Protein AF-A0A8T4IFG5-F1 (afdb_monomer_lite)

Radius of gyration: 16.88 Å; chains: 1; bounding box: 39×32×49 Å

Secondary structure (DSSP, 8-state):
--TTSEEEEEEEEE-PPSS----HHHHHHHHHHHHTT-S-EEEEE-PPTT--B-TTSHHHHHHHHHHHTTSEEEEEEEE-TTS-EEEEPPPPP-SSHHHHHHHHHS----EEE----SS-HHHHHHHHHHHHHHH-

pLDDT: mean 77.74, std 14.08, range [38.38, 93.62]

Foldseek 3Di:
DCQVWFFQKKKKKFAADDDDDDPPVNPVVSVVCVVVVNGMDIDMDGDDVVDTDGCCDDPNVSRVRRLVQQRMWMWGWTADPVRWIKTWDTFDDDNDSVVSVVRVPDDTDIDTDDDPDPDDPPVVVVVSVVCVVVPD

Organism: NCBI:txid2826939

Sequence (136 aa):
MLTTWELIQYDYVVRPLNPIRLSDYNEMRSEAMKADKVATDSGRLRPAKGGTMAANGGSVSETQEMVDAGYGQSGGRAYTPDGDEARVPKPKFHMDKAKNFAEREKPRFLKIMFEDGDDGATSRQEIARTLIKFYG

Structure (mmCIF, N/CA/C/O backbone):
data_AF-A0A8T4IFG5-F1
#
_entry.id   AF-A0A8T4IFG5-F1
#
loop_
_atom_site.group_PDB
_atom_site.id
_atom_site.type_symbol
_atom_site.label_atom_id
_atom_site.label_alt_id
_atom_site.label_comp_id
_atom_site.label_asym_id
_atom_site.label_entity_id
_atom_site.label_seq_id
_atom_site.pdbx_PDB_ins_code
_atom_site.Cartn_x
_atom_site.Cartn_y
_atom_site.Cartn_z
_atom_site.occupancy
_atom_site.B_iso_or_equiv
_atom_site.auth_seq_id
_atom_site.auth_comp_id
_atom_site.auth_asym_id
_atom_site.auth_atom_id
_atom_site.pdbx_PDB_model_num
ATOM 1 N N . MET A 1 1 ? -11.395 -4.326 -0.432 1.00 47.38 1 MET A N 1
ATOM 2 C CA . MET A 1 1 ? -10.276 -3.846 0.405 1.00 47.38 1 MET A CA 1
ATOM 3 C C . MET A 1 1 ? -10.792 -2.681 1.230 1.00 47.38 1 MET A C 1
ATOM 5 O O . MET A 1 1 ? -11.130 -1.712 0.590 1.00 47.38 1 MET A O 1
ATOM 9 N N . LEU A 1 2 ? -10.931 -2.792 2.561 1.00 52.75 2 LEU A N 1
ATOM 10 C CA . LEU A 1 2 ? -10.988 -1.683 3.550 1.00 52.75 2 LEU A CA 1
ATOM 11 C C . LEU A 1 2 ? -11.775 -0.391 3.197 1.00 52.75 2 LEU A C 1
ATOM 13 O O . LEU A 1 2 ? -11.543 0.644 3.806 1.00 52.75 2 LEU A O 1
ATOM 17 N N . THR A 1 3 ? -12.701 -0.413 2.238 1.00 53.47 3 THR A N 1
ATOM 18 C CA . THR A 1 3 ? -13.311 0.789 1.642 1.00 53.47 3 THR A CA 1
ATOM 19 C C . THR A 1 3 ? -14.213 1.532 2.616 1.00 53.47 3 THR A C 1
ATOM 21 O O . THR A 1 3 ? -14.522 2.696 2.397 1.00 53.47 3 THR A O 1
ATOM 24 N N . THR A 1 4 ? -14.633 0.851 3.679 1.00 58.00 4 THR A N 1
ATOM 25 C CA . THR A 1 4 ? -15.469 1.371 4.760 1.00 58.00 4 THR A CA 1
ATOM 26 C C . THR A 1 4 ? -14.680 1.713 6.020 1.00 58.00 4 THR A C 1
ATOM 28 O O . THR A 1 4 ? -15.276 2.213 6.965 1.00 58.00 4 THR A O 1
ATOM 31 N N . TRP A 1 5 ? -13.376 1.417 6.078 1.00 67.12 5 TRP A N 1
ATOM 32 C CA . TRP A 1 5 ? -12.577 1.616 7.288 1.00 67.12 5 TRP A CA 1
ATOM 33 C C . TRP A 1 5 ? -11.827 2.941 7.221 1.00 67.12 5 TRP A C 1
ATOM 35 O O . TRP A 1 5 ? -11.295 3.330 6.177 1.00 67.12 5 TRP A O 1
ATOM 45 N N . GLU A 1 6 ? -11.749 3.618 8.358 1.00 73.94 6 GLU A N 1
ATOM 46 C CA . GLU A 1 6 ? -11.040 4.883 8.473 1.00 73.94 6 GLU A CA 1
ATOM 47 C C . GLU A 1 6 ? -9.547 4.616 8.692 1.00 73.94 6 GLU A C 1
ATOM 49 O O . GLU A 1 6 ? -9.152 4.134 9.753 1.00 73.94 6 GLU A O 1
ATOM 54 N N . LEU A 1 7 ? -8.692 4.893 7.700 1.00 78.25 7 LEU A N 1
ATOM 55 C CA . LEU A 1 7 ? -7.256 4.637 7.839 1.00 78.25 7 LEU A CA 1
ATOM 56 C C . LEU A 1 7 ? -6.590 5.665 8.761 1.00 78.25 7 LEU A C 1
ATOM 58 O O . LEU A 1 7 ? -6.535 6.859 8.474 1.00 78.25 7 LEU A O 1
ATOM 62 N N . ILE A 1 8 ? -5.957 5.158 9.813 1.00 85.44 8 ILE A N 1
ATOM 63 C CA . ILE A 1 8 ? -5.138 5.922 10.764 1.00 85.44 8 ILE A CA 1
ATOM 64 C C . ILE A 1 8 ? -3.678 5.940 10.300 1.00 85.44 8 ILE A C 1
ATOM 66 O O . ILE A 1 8 ? -2.924 6.889 10.523 1.00 85.44 8 ILE A O 1
ATOM 70 N N . GLN A 1 9 ? -3.240 4.851 9.667 1.00 87.31 9 GLN A N 1
ATOM 71 C CA . GLN A 1 9 ? -1.877 4.702 9.182 1.00 87.31 9 GLN A CA 1
ATOM 72 C C . GLN A 1 9 ? -1.845 3.779 7.971 1.00 87.31 9 GLN A C 1
ATOM 74 O O . GLN A 1 9 ? -2.438 2.704 7.995 1.00 87.31 9 GLN A O 1
ATOM 79 N N . TYR A 1 10 ? -1.071 4.153 6.960 1.00 88.94 10 TYR A N 1
ATOM 80 C CA . TYR A 1 10 ? -0.781 3.304 5.812 1.00 88.94 10 TYR A CA 1
ATOM 81 C C . TYR A 1 10 ? 0.733 3.190 5.634 1.00 88.94 10 TYR A C 1
ATOM 83 O O . TYR A 1 10 ? 1.430 4.192 5.492 1.00 88.94 10 TYR A O 1
ATOM 91 N N . ASP A 1 11 ? 1.258 1.9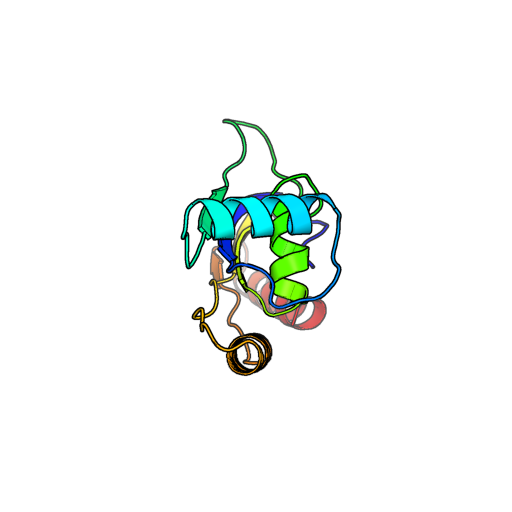71 5.694 1.00 91.00 11 ASP A N 1
ATOM 92 C CA . ASP A 1 11 ? 2.678 1.677 5.523 1.00 91.00 11 ASP A CA 1
ATOM 93 C C . ASP A 1 11 ? 2.883 0.947 4.196 1.00 91.00 11 ASP A C 1
ATOM 95 O O . ASP A 1 11 ? 2.230 -0.064 3.941 1.00 91.00 11 ASP A O 1
ATOM 99 N N . TYR A 1 12 ? 3.857 1.376 3.397 1.00 92.38 12 TYR A N 1
ATOM 100 C CA . TYR A 1 12 ? 4.177 0.722 2.127 1.00 92.38 12 TYR A CA 1
ATOM 101 C C . TYR A 1 12 ? 5.681 0.531 1.925 1.00 92.38 12 TYR A C 1
ATOM 103 O O . TYR A 1 12 ? 6.511 1.142 2.604 1.00 92.38 12 TYR A O 1
ATOM 111 N N . VAL A 1 13 ? 6.029 -0.380 1.020 1.00 93.62 13 VAL A N 1
ATOM 112 C CA . VAL A 1 13 ? 7.320 -0.435 0.319 1.00 93.62 13 VAL A CA 1
ATOM 113 C C . VAL A 1 13 ? 7.017 -0.768 -1.131 1.00 93.62 13 VAL A C 1
ATOM 115 O O . VAL A 1 13 ? 6.296 -1.732 -1.378 1.00 93.62 13 VAL A O 1
ATOM 118 N N . VAL A 1 14 ? 7.565 -0.004 -2.067 1.00 91.94 14 VAL A N 1
ATOM 119 C CA . VAL A 1 14 ? 7.441 -0.225 -3.509 1.00 91.94 14 VAL A CA 1
ATOM 120 C C . VAL A 1 14 ? 8.815 -0.146 -4.175 1.00 91.94 14 VAL A C 1
ATOM 122 O O . VAL A 1 14 ? 9.744 0.468 -3.651 1.00 91.94 14 VAL A O 1
ATOM 125 N N . ARG A 1 15 ? 8.965 -0.787 -5.332 1.00 91.50 15 ARG A N 1
ATOM 126 C CA . ARG A 1 15 ? 10.165 -0.722 -6.181 1.00 91.50 15 ARG A CA 1
ATOM 127 C C . ARG A 1 15 ? 9.819 -0.188 -7.571 1.00 91.50 15 ARG A C 1
ATOM 129 O O . ARG A 1 15 ? 8.664 -0.310 -7.979 1.00 91.50 15 ARG A O 1
ATOM 136 N N . PRO A 1 16 ? 10.809 0.310 -8.333 1.00 87.62 16 PRO A N 1
ATOM 137 C CA . PRO A 1 16 ? 10.585 0.732 -9.706 1.00 87.62 16 PRO A CA 1
ATOM 138 C C . PRO A 1 16 ? 10.009 -0.397 -10.560 1.00 87.62 16 PRO A C 1
ATOM 140 O O . PRO A 1 16 ? 10.296 -1.592 -10.354 1.00 87.62 16 PRO A O 1
ATOM 143 N N . LEU A 1 17 ? 9.224 0.006 -11.555 1.00 85.62 17 LEU A N 1
ATOM 144 C CA . LEU A 1 17 ? 8.612 -0.898 -12.511 1.00 85.62 17 LEU A CA 1
ATOM 145 C C . LEU A 1 17 ? 9.683 -1.549 -13.392 1.00 85.62 17 LEU A C 1
ATOM 147 O O . LEU A 1 17 ? 10.640 -0.921 -13.846 1.00 85.62 17 LEU A O 1
ATOM 151 N N . ASN A 1 18 ? 9.473 -2.836 -13.650 1.00 72.50 18 ASN A N 1
ATOM 152 C CA . ASN A 1 18 ? 10.111 -3.597 -14.724 1.00 72.50 18 ASN A CA 1
ATOM 153 C C . ASN A 1 18 ? 9.092 -3.648 -15.869 1.00 72.50 18 ASN A C 1
ATOM 155 O O . ASN A 1 18 ? 7.940 -3.936 -15.544 1.00 72.50 18 ASN A O 1
ATOM 159 N N . PRO A 1 19 ? 9.466 -3.349 -17.127 1.00 64.62 19 PRO A N 1
ATOM 160 C CA . PRO A 1 19 ? 8.637 -2.660 -18.117 1.00 64.62 19 PRO A CA 1
ATOM 161 C C . PRO A 1 19 ? 7.232 -3.254 -18.219 1.00 64.62 19 PRO A C 1
ATOM 163 O O . PRO A 1 19 ? 7.001 -4.269 -18.872 1.00 64.62 19 PRO A O 1
ATOM 166 N N . ILE A 1 20 ? 6.309 -2.589 -17.532 1.00 73.69 20 ILE A N 1
ATOM 167 C CA . ILE A 1 20 ? 4.867 -2.779 -17.595 1.00 73.69 20 ILE A CA 1
ATOM 168 C C . ILE A 1 20 ? 4.239 -1.392 -17.538 1.00 73.69 20 ILE A C 1
ATOM 170 O O . ILE A 1 20 ? 4.821 -0.488 -16.935 1.00 73.69 20 ILE A O 1
ATOM 174 N N . ARG A 1 21 ? 3.065 -1.244 -18.145 1.00 73.19 21 ARG A N 1
ATOM 175 C CA . ARG A 1 21 ? 2.289 -0.013 -18.036 1.00 73.19 21 ARG A CA 1
ATOM 176 C C . ARG A 1 21 ? 1.336 -0.104 -16.856 1.00 73.19 21 ARG A C 1
ATOM 178 O O . ARG A 1 21 ? 0.618 -1.096 -16.732 1.00 73.19 21 ARG A O 1
ATOM 185 N N . LEU A 1 22 ? 1.372 0.906 -15.997 1.00 80.06 22 LEU A N 1
ATOM 186 C CA . LEU A 1 22 ? 0.380 1.149 -14.945 1.00 80.06 22 LEU A CA 1
ATOM 187 C C . LEU A 1 22 ? -0.232 2.534 -15.206 1.00 80.06 22 LEU A C 1
ATOM 189 O O . LEU A 1 22 ? -0.262 2.973 -16.351 1.00 80.06 22 LEU A O 1
ATOM 193 N N . SER A 1 23 ? -0.742 3.217 -14.182 1.00 83.12 23 SER A N 1
ATOM 194 C CA . SER A 1 23 ? -1.110 4.626 -14.309 1.00 83.12 23 SER A CA 1
ATOM 195 C C . SER A 1 23 ? 0.104 5.500 -14.649 1.00 83.12 23 SER A C 1
ATOM 197 O O . SER A 1 23 ? 1.227 5.216 -14.220 1.00 83.12 23 SER A O 1
ATOM 199 N N . ASP A 1 24 ? -0.136 6.606 -15.360 1.00 84.25 24 ASP A N 1
ATOM 200 C CA . ASP A 1 24 ? 0.904 7.575 -15.738 1.00 84.25 24 ASP A CA 1
ATOM 201 C C . ASP A 1 24 ? 1.692 8.072 -14.513 1.00 84.25 24 ASP A C 1
ATOM 203 O O . ASP A 1 24 ? 2.913 8.208 -14.560 1.00 84.25 24 ASP A O 1
ATOM 207 N N . TYR A 1 25 ? 1.018 8.256 -13.372 1.00 82.75 25 TYR A N 1
ATOM 208 C CA . TYR A 1 25 ? 1.652 8.621 -12.102 1.00 82.75 25 TYR A CA 1
ATOM 209 C C . TYR A 1 25 ? 2.670 7.580 -11.626 1.00 82.75 25 TYR A C 1
ATOM 211 O O . TYR A 1 25 ? 3.772 7.932 -11.197 1.00 82.75 25 TYR A O 1
ATOM 219 N N . ASN A 1 26 ? 2.335 6.293 -11.723 1.00 84.06 26 ASN A N 1
ATOM 220 C CA . ASN A 1 26 ? 3.228 5.208 -11.331 1.00 84.06 26 ASN A CA 1
ATOM 221 C C . ASN A 1 26 ? 4.406 5.048 -12.298 1.00 84.06 26 ASN A C 1
ATOM 223 O O . ASN A 1 26 ? 5.514 4.722 -11.864 1.00 84.06 26 ASN A O 1
ATOM 227 N N . GLU A 1 27 ? 4.201 5.323 -13.586 1.00 87.25 27 GLU A N 1
ATOM 228 C CA . GLU A 1 27 ? 5.289 5.391 -14.562 1.00 87.25 27 GLU A CA 1
ATOM 229 C C . GLU A 1 27 ? 6.234 6.554 -14.248 1.00 87.25 27 GLU A C 1
ATOM 231 O O . GLU A 1 27 ? 7.434 6.332 -14.086 1.00 87.25 27 GLU A O 1
ATOM 236 N N . MET A 1 28 ? 5.703 7.764 -14.046 1.00 86.38 28 MET A N 1
ATOM 237 C CA . MET A 1 28 ? 6.491 8.943 -13.673 1.00 86.38 28 MET A CA 1
ATOM 238 C C . MET A 1 28 ? 7.285 8.718 -12.383 1.00 86.38 28 MET A C 1
ATOM 240 O O . MET A 1 28 ? 8.480 9.010 -12.330 1.00 86.38 28 MET A O 1
ATOM 244 N N . ARG A 1 29 ? 6.651 8.146 -11.352 1.00 86.75 29 ARG A N 1
ATOM 245 C CA . ARG A 1 29 ? 7.315 7.799 -10.088 1.00 86.75 29 ARG A CA 1
ATOM 246 C C . ARG A 1 29 ? 8.417 6.767 -10.299 1.00 86.75 29 ARG A C 1
ATOM 248 O O . ARG A 1 29 ? 9.513 6.923 -9.771 1.00 86.75 29 ARG A O 1
ATOM 255 N N . SER A 1 30 ? 8.149 5.723 -11.080 1.00 87.88 30 SER A N 1
ATOM 256 C CA . SER A 1 30 ? 9.140 4.698 -11.405 1.00 87.88 30 SER A CA 1
ATOM 257 C C . SER A 1 30 ? 10.342 5.280 -12.153 1.00 87.88 30 SER A C 1
ATOM 259 O O . SER A 1 30 ? 11.476 4.913 -11.851 1.00 87.88 30 SER A O 1
ATOM 261 N N . GLU A 1 31 ? 10.120 6.173 -13.116 1.00 89.94 31 GLU A N 1
ATOM 262 C CA . GLU A 1 31 ? 11.201 6.837 -13.850 1.00 89.94 31 GLU A CA 1
ATOM 263 C C . GLU A 1 31 ? 12.012 7.777 -12.953 1.00 89.94 31 GLU A C 1
ATOM 265 O O . GLU A 1 31 ? 13.240 7.731 -12.996 1.00 89.94 31 GLU A O 1
ATOM 270 N N . ALA A 1 32 ? 11.364 8.535 -12.061 1.00 88.81 32 ALA A N 1
ATOM 271 C CA . ALA A 1 32 ? 12.060 9.343 -11.058 1.00 88.81 32 ALA A CA 1
ATOM 272 C C . ALA A 1 32 ? 12.954 8.475 -10.155 1.00 88.81 32 ALA A C 1
ATOM 274 O O . ALA A 1 32 ? 14.139 8.756 -9.989 1.00 88.81 32 ALA A O 1
ATOM 275 N N . MET A 1 33 ? 12.435 7.347 -9.655 1.00 90.19 33 MET A N 1
ATOM 276 C CA . MET A 1 33 ? 13.229 6.414 -8.850 1.00 90.19 33 MET A CA 1
ATOM 277 C C . MET A 1 33 ? 14.424 5.841 -9.626 1.00 90.19 33 MET A C 1
ATOM 279 O O . MET A 1 33 ? 15.505 5.689 -9.061 1.00 90.19 33 MET A O 1
ATOM 283 N N . LYS A 1 34 ? 14.258 5.513 -10.915 1.00 89.12 34 LYS A N 1
ATOM 284 C CA . LYS A 1 34 ? 15.365 5.031 -11.760 1.00 89.12 34 LYS A CA 1
ATOM 285 C C . LYS A 1 34 ? 16.417 6.117 -11.981 1.00 89.12 34 LYS A C 1
ATOM 287 O O . LYS A 1 34 ? 17.605 5.816 -11.868 1.00 89.12 34 LYS A O 1
ATOM 292 N N . ALA A 1 35 ? 15.992 7.349 -12.268 1.00 91.69 35 ALA A N 1
ATOM 293 C CA . ALA A 1 35 ? 16.876 8.496 -12.461 1.00 91.69 35 ALA A CA 1
ATOM 294 C C . ALA A 1 35 ? 17.722 8.768 -11.207 1.00 91.69 35 ALA A C 1
ATOM 296 O O . ALA A 1 35 ? 18.944 8.899 -11.300 1.00 91.69 35 ALA A O 1
ATOM 297 N N . ASP A 1 36 ? 17.091 8.710 -10.034 1.00 91.75 36 ASP A N 1
ATOM 298 C CA . ASP A 1 36 ? 17.731 8.940 -8.736 1.00 91.75 36 ASP A CA 1
ATOM 299 C C . ASP A 1 36 ? 18.447 7.696 -8.175 1.00 91.75 36 ASP A C 1
ATOM 301 O O . ASP A 1 36 ? 18.994 7.724 -7.072 1.00 91.75 36 ASP A O 1
ATOM 305 N N . LYS A 1 37 ? 18.468 6.584 -8.926 1.00 89.94 37 LYS A N 1
ATOM 306 C CA . LYS A 1 37 ? 19.045 5.287 -8.518 1.00 89.94 37 LYS A CA 1
ATOM 307 C C . LYS A 1 37 ? 18.460 4.743 -7.204 1.00 89.94 37 LYS A C 1
ATOM 309 O O . LYS A 1 37 ? 19.133 4.043 -6.446 1.00 89.94 37 LYS A O 1
ATOM 314 N N . VAL A 1 38 ? 17.186 5.021 -6.949 1.00 88.62 38 VAL A N 1
ATOM 315 C CA . VAL A 1 38 ? 16.433 4.541 -5.789 1.00 88.62 38 VAL A CA 1
ATOM 316 C C . VAL A 1 38 ? 15.931 3.121 -6.051 1.00 88.62 38 VAL A C 1
ATOM 318 O O . VAL A 1 38 ? 15.057 2.882 -6.883 1.00 88.62 38 VAL A O 1
ATOM 321 N N . ALA A 1 39 ? 16.469 2.153 -5.305 1.00 88.44 39 ALA A N 1
ATOM 322 C CA . ALA A 1 39 ? 16.078 0.747 -5.433 1.00 88.44 39 ALA A CA 1
ATOM 323 C C . ALA A 1 39 ? 14.681 0.452 -4.855 1.00 88.44 39 ALA A C 1
ATOM 325 O O . ALA A 1 39 ? 13.959 -0.396 -5.383 1.00 88.44 39 ALA A O 1
ATOM 326 N N . THR A 1 40 ? 14.307 1.137 -3.773 1.00 92.25 40 THR A N 1
ATOM 327 C CA . THR A 1 40 ? 13.026 0.972 -3.076 1.00 92.25 40 THR A CA 1
ATOM 328 C C . THR A 1 40 ? 12.578 2.291 -2.471 1.00 92.25 40 THR A C 1
ATOM 330 O O . THR A 1 40 ? 13.392 2.993 -1.875 1.00 92.25 40 THR A O 1
ATOM 333 N N . ASP A 1 41 ? 11.283 2.566 -2.544 1.00 91.31 41 ASP A N 1
ATOM 334 C CA . ASP A 1 41 ? 10.627 3.674 -1.862 1.00 91.31 41 ASP A CA 1
ATOM 335 C C . ASP A 1 41 ? 9.706 3.114 -0.773 1.00 91.31 41 ASP A C 1
ATOM 337 O O . ASP A 1 41 ? 8.891 2.220 -1.013 1.00 91.31 41 ASP A O 1
ATOM 341 N N . SER A 1 42 ? 9.869 3.597 0.453 1.00 92.44 42 SER A N 1
ATOM 342 C CA . SER A 1 42 ? 9.096 3.153 1.605 1.00 92.44 42 SER A CA 1
ATOM 343 C C . SER A 1 42 ? 8.582 4.353 2.366 1.00 92.44 42 SER A C 1
ATOM 345 O O . SER A 1 42 ? 9.354 5.246 2.711 1.00 92.44 42 SER A O 1
ATOM 347 N N . GLY A 1 43 ? 7.301 4.325 2.708 1.00 91.00 43 GLY A N 1
ATOM 348 C CA . GLY A 1 43 ? 6.667 5.430 3.401 1.00 91.00 43 GLY A CA 1
ATOM 349 C C . GLY A 1 43 ? 5.667 4.970 4.442 1.00 91.00 43 GLY A C 1
ATOM 350 O O . GLY A 1 43 ? 5.186 3.832 4.445 1.00 91.00 43 GLY A O 1
ATOM 351 N N . ARG A 1 44 ? 5.362 5.909 5.334 1.00 91.81 44 ARG A N 1
ATOM 352 C CA . ARG A 1 44 ? 4.271 5.824 6.295 1.00 91.81 44 ARG A CA 1
ATOM 353 C C . ARG A 1 44 ? 3.401 7.059 6.128 1.00 91.81 44 ARG A C 1
ATOM 355 O O . ARG A 1 44 ? 3.826 8.157 6.471 1.00 91.81 44 ARG A O 1
ATOM 362 N N . LEU A 1 45 ? 2.193 6.863 5.621 1.00 88.25 45 LEU A N 1
ATOM 363 C CA . LEU A 1 45 ? 1.185 7.902 5.472 1.00 88.25 45 LEU A CA 1
ATOM 364 C C . LEU A 1 45 ? 0.302 7.931 6.721 1.00 88.25 45 LEU A C 1
ATOM 366 O O . LEU A 1 45 ? -0.034 6.885 7.287 1.00 88.25 45 LEU A O 1
ATOM 370 N N . ARG A 1 46 ? -0.045 9.138 7.157 1.00 87.38 46 ARG A N 1
ATOM 371 C CA . ARG A 1 46 ? -0.968 9.412 8.261 1.00 87.38 46 ARG A CA 1
ATOM 372 C C . ARG A 1 46 ? -1.907 10.535 7.828 1.00 87.38 46 ARG A C 1
ATOM 374 O O . ARG A 1 46 ? -1.445 11.427 7.112 1.00 87.38 46 ARG A O 1
ATOM 381 N N . PRO A 1 47 ? -3.178 10.519 8.253 1.00 83.44 47 PRO A N 1
ATOM 382 C CA . PRO A 1 47 ? -4.056 11.649 8.017 1.00 83.44 47 PRO A CA 1
ATOM 383 C C . PRO A 1 47 ? -3.539 12.896 8.745 1.00 83.44 47 PRO A C 1
ATOM 385 O O . PRO A 1 47 ? -2.768 12.815 9.709 1.00 83.44 47 PRO A O 1
ATOM 388 N N . ALA A 1 48 ? -3.989 14.064 8.288 1.00 80.25 48 ALA A N 1
ATOM 389 C CA . ALA A 1 48 ? -3.808 15.303 9.033 1.00 80.25 48 ALA A CA 1
ATOM 390 C C . ALA A 1 48 ? -4.451 15.184 10.426 1.00 80.25 48 ALA A C 1
ATOM 392 O O . ALA A 1 48 ? -5.373 14.396 10.635 1.00 80.25 48 ALA A O 1
ATOM 393 N N . LYS A 1 49 ? -3.968 15.965 11.399 1.00 74.25 49 LYS A N 1
ATOM 394 C CA . LYS A 1 49 ? -4.488 15.929 12.773 1.00 74.25 49 LYS A CA 1
ATOM 395 C C . LYS A 1 49 ? -6.001 16.207 12.773 1.00 74.25 49 LYS A C 1
ATOM 397 O O . LYS A 1 49 ? -6.412 17.290 12.374 1.00 74.25 49 LYS A O 1
ATOM 402 N N . GLY A 1 50 ? -6.798 15.238 13.233 1.00 68.31 50 GLY A N 1
ATOM 403 C CA . GLY A 1 50 ? -8.267 15.321 13.259 1.00 68.31 50 GLY A CA 1
ATOM 404 C C . GLY A 1 50 ? -8.958 15.076 11.911 1.00 68.31 50 GLY A C 1
ATOM 405 O O . GLY A 1 50 ? -10.160 15.289 11.811 1.00 68.31 50 GLY A O 1
ATOM 406 N N . GLY A 1 51 ? -8.215 14.668 10.881 1.00 68.00 51 GLY A N 1
ATOM 407 C CA . GLY A 1 51 ? -8.753 14.263 9.586 1.00 68.00 51 GLY A CA 1
ATOM 408 C C . GLY A 1 51 ? -8.747 12.748 9.408 1.00 68.00 51 GLY A C 1
ATOM 409 O O . GLY A 1 51 ? -8.088 12.023 10.151 1.00 68.00 51 GLY A O 1
ATOM 410 N N . THR A 1 52 ? -9.441 12.289 8.371 1.00 66.69 52 THR A N 1
ATOM 411 C CA . THR A 1 52 ? -9.504 10.880 7.974 1.00 66.69 52 THR A CA 1
ATOM 412 C C . THR A 1 52 ? -8.712 10.661 6.682 1.00 66.69 52 THR A C 1
ATOM 414 O O . THR A 1 52 ? -8.535 11.584 5.881 1.00 66.69 52 THR A O 1
ATOM 417 N N . MET A 1 53 ? -8.184 9.453 6.468 1.00 75.12 53 MET A N 1
ATOM 418 C CA . MET A 1 53 ? -7.520 9.076 5.215 1.00 75.12 53 MET A CA 1
ATOM 419 C C . MET A 1 53 ? -8.370 8.035 4.493 1.00 75.12 53 MET A C 1
ATOM 421 O O . MET A 1 53 ? -8.639 6.957 5.021 1.00 75.12 53 MET A O 1
ATOM 425 N N . ALA A 1 54 ? -8.784 8.355 3.268 1.00 71.19 54 ALA A N 1
ATOM 426 C CA . ALA A 1 54 ? -9.517 7.416 2.435 1.00 71.19 54 ALA A CA 1
ATOM 427 C C . ALA A 1 54 ? -8.572 6.346 1.870 1.00 71.19 54 ALA A C 1
ATOM 429 O O . ALA A 1 54 ? -7.500 6.664 1.352 1.00 71.19 54 ALA A O 1
ATOM 430 N N . ALA A 1 55 ? -9.005 5.084 1.896 1.00 67.25 55 ALA A N 1
ATOM 431 C CA . ALA A 1 55 ? -8.258 3.965 1.314 1.00 67.25 55 ALA A CA 1
ATOM 432 C C . ALA A 1 55 ? -8.055 4.081 -0.206 1.00 67.25 55 ALA A C 1
ATOM 434 O O . ALA A 1 55 ? -7.140 3.477 -0.756 1.00 67.25 55 ALA A O 1
ATOM 435 N N . ASN A 1 56 ? -8.873 4.894 -0.874 1.00 66.62 56 ASN A N 1
ATOM 436 C CA . ASN A 1 56 ? -8.931 4.982 -2.331 1.00 66.62 56 ASN A CA 1
ATOM 437 C C . ASN A 1 56 ? -8.396 6.326 -2.859 1.00 66.62 56 ASN A C 1
ATOM 439 O O . ASN A 1 56 ? -8.727 6.714 -3.974 1.00 66.62 56 ASN A O 1
ATOM 443 N N . GLY A 1 57 ? -7.649 7.082 -2.046 1.00 69.38 57 GLY A N 1
ATOM 444 C CA . GLY A 1 57 ? -7.234 8.447 -2.376 1.00 69.38 57 GLY A CA 1
ATOM 445 C C . GLY A 1 57 ? -5.722 8.622 -2.505 1.00 69.38 57 GLY A C 1
ATOM 446 O O . GLY A 1 57 ? -4.952 8.102 -1.695 1.00 69.38 57 GLY A O 1
ATOM 447 N N . GLY A 1 58 ? -5.303 9.412 -3.499 1.00 80.94 58 GLY A N 1
ATOM 448 C CA . GLY A 1 58 ? -3.937 9.928 -3.648 1.00 80.94 58 GLY A CA 1
ATOM 449 C C . GLY A 1 58 ? -2.854 8.851 -3.578 1.00 80.94 58 GLY A C 1
ATOM 450 O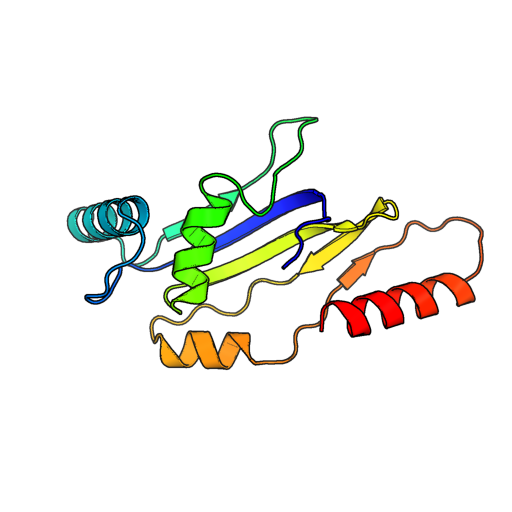 O . GLY A 1 58 ? -2.981 7.772 -4.160 1.00 80.94 58 GLY A O 1
ATOM 451 N N . SER A 1 59 ? -1.807 9.113 -2.794 1.00 81.50 59 SER A N 1
ATOM 452 C CA . SER A 1 59 ? -0.650 8.221 -2.661 1.00 81.50 59 SER A CA 1
ATOM 453 C C . SER A 1 59 ? -0.985 6.822 -2.122 1.00 81.50 59 SER A C 1
ATOM 455 O O . SER A 1 59 ? -0.215 5.886 -2.348 1.00 81.50 59 SER A O 1
ATOM 457 N N . VAL A 1 60 ? -2.120 6.638 -1.432 1.00 83.94 60 VAL A N 1
ATOM 458 C CA . VAL A 1 60 ? -2.591 5.298 -1.036 1.00 83.94 60 VAL A CA 1
ATOM 459 C C . VAL A 1 60 ? -2.994 4.507 -2.279 1.00 83.94 60 VAL A C 1
ATOM 461 O O . VAL A 1 60 ? -2.493 3.404 -2.471 1.00 83.94 60 VAL A O 1
ATOM 464 N N . SER A 1 61 ? -3.812 5.086 -3.164 1.00 83.62 61 SER A N 1
ATOM 465 C CA . SER A 1 61 ? -4.235 4.422 -4.407 1.00 83.62 61 SER A CA 1
ATOM 466 C C . SER A 1 61 ? -3.066 4.128 -5.354 1.00 83.62 61 SER A C 1
ATOM 468 O O . SER A 1 61 ? -2.937 3.006 -5.834 1.00 83.62 61 SER A O 1
ATOM 470 N N . GLU A 1 62 ? -2.146 5.080 -5.529 1.00 84.06 62 GLU A N 1
ATOM 471 C CA . GLU A 1 62 ? -0.964 4.913 -6.388 1.00 84.06 62 GLU A CA 1
ATOM 472 C C . GLU A 1 62 ? -0.077 3.755 -5.916 1.00 84.06 62 GLU A C 1
ATOM 474 O O . GLU A 1 62 ? 0.302 2.875 -6.690 1.00 84.06 62 GLU A O 1
ATOM 479 N N . THR A 1 63 ? 0.235 3.724 -4.616 1.00 86.94 63 THR A N 1
ATOM 480 C CA . THR A 1 63 ? 1.039 2.636 -4.044 1.00 86.94 63 THR A CA 1
ATOM 481 C C . THR A 1 63 ? 0.294 1.311 -4.078 1.00 86.94 63 THR A C 1
ATOM 483 O O . THR A 1 63 ? 0.927 0.276 -4.278 1.00 86.94 63 THR A O 1
ATOM 486 N N . GLN A 1 64 ? -1.029 1.328 -3.916 1.00 88.19 64 GLN A N 1
ATOM 487 C CA . GLN A 1 64 ? -1.841 0.125 -3.960 1.00 88.19 64 GLN A CA 1
ATOM 488 C C . GLN A 1 64 ? -1.815 -0.520 -5.350 1.00 88.19 64 GLN A C 1
ATOM 490 O O . GLN A 1 64 ? -1.615 -1.726 -5.436 1.00 88.19 64 GLN A O 1
ATOM 495 N N . GLU A 1 65 ? -1.864 0.262 -6.431 1.00 87.25 65 GLU A N 1
ATOM 496 C CA . GLU A 1 65 ? -1.676 -0.255 -7.795 1.00 87.25 65 GLU A CA 1
ATOM 497 C C . GLU A 1 65 ? -0.318 -0.956 -7.974 1.00 87.25 65 GLU A C 1
ATOM 499 O O . GLU A 1 65 ? -0.237 -2.040 -8.558 1.00 87.25 65 GLU A O 1
ATOM 504 N N . MET A 1 66 ? 0.765 -0.384 -7.432 1.00 87.81 66 MET A N 1
ATOM 505 C CA . MET A 1 66 ? 2.093 -1.011 -7.491 1.00 87.81 66 MET A CA 1
ATOM 506 C C . MET A 1 66 ? 2.156 -2.307 -6.672 1.00 87.81 66 MET A C 1
ATOM 508 O O . MET A 1 66 ? 2.788 -3.281 -7.092 1.00 87.81 66 MET A O 1
ATOM 512 N N . VAL A 1 67 ? 1.507 -2.332 -5.505 1.00 88.12 67 VAL A N 1
ATOM 513 C CA . VAL A 1 67 ? 1.373 -3.528 -4.660 1.00 88.12 67 VAL A CA 1
ATOM 514 C C . VAL A 1 67 ? 0.567 -4.603 -5.386 1.00 88.12 67 VAL A C 1
ATOM 516 O O . VAL A 1 67 ? 0.968 -5.767 -5.391 1.00 88.12 67 VAL A O 1
ATOM 519 N N . ASP A 1 68 ? -0.518 -4.222 -6.057 1.00 88.50 68 ASP A N 1
ATOM 520 C CA . ASP A 1 68 ? -1.373 -5.132 -6.817 1.00 88.50 68 ASP A CA 1
ATOM 521 C C . ASP A 1 68 ? -0.682 -5.719 -8.037 1.00 88.50 68 ASP A C 1
ATOM 523 O O . ASP A 1 68 ? -0.853 -6.900 -8.346 1.00 88.50 68 ASP A O 1
ATOM 527 N N . ALA A 1 69 ? 0.206 -4.941 -8.645 1.00 87.44 69 ALA A N 1
ATOM 528 C CA . ALA A 1 69 ? 1.105 -5.413 -9.675 1.00 87.44 69 ALA A CA 1
ATOM 529 C C . ALA A 1 69 ? 2.279 -6.252 -9.128 1.00 87.44 69 ALA A C 1
ATOM 531 O O . ALA A 1 69 ? 3.068 -6.741 -9.930 1.00 87.44 69 ALA A O 1
ATOM 532 N N . GLY A 1 70 ? 2.435 -6.447 -7.812 1.00 87.88 70 GLY A N 1
ATOM 533 C CA . GLY A 1 70 ? 3.509 -7.249 -7.200 1.00 87.88 70 GLY A CA 1
ATOM 534 C C . GLY A 1 70 ? 4.853 -6.521 -7.039 1.00 87.88 70 GLY A C 1
ATOM 535 O O . GLY A 1 70 ? 5.867 -7.139 -6.700 1.00 87.88 70 GLY A O 1
ATOM 536 N N . TYR A 1 71 ? 4.878 -5.206 -7.266 1.00 91.19 71 TYR A N 1
ATOM 537 C CA . TYR A 1 71 ? 6.056 -4.342 -7.105 1.00 91.19 71 TYR A CA 1
ATOM 538 C C . TYR A 1 71 ? 6.147 -3.726 -5.709 1.00 91.19 71 TYR A C 1
ATOM 540 O O . TYR A 1 71 ? 7.005 -2.881 -5.465 1.00 91.19 71 TYR A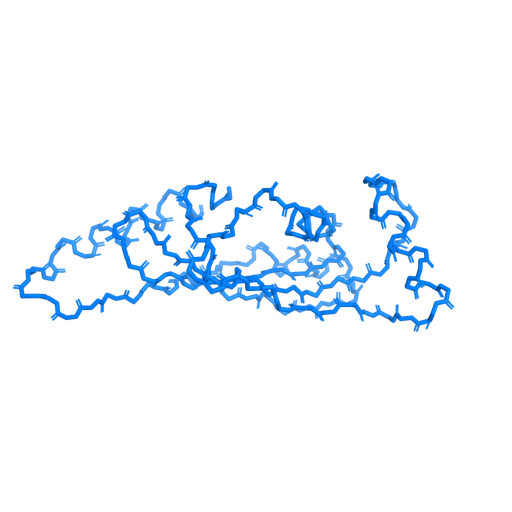 O 1
ATOM 548 N N . GLY A 1 72 ? 5.300 -4.149 -4.776 1.00 92.12 72 GLY A N 1
ATOM 549 C CA . GLY A 1 72 ? 5.319 -3.638 -3.420 1.00 92.12 72 GLY A CA 1
ATOM 550 C C . GLY A 1 72 ? 4.590 -4.517 -2.423 1.00 92.12 72 GLY A C 1
ATOM 551 O O . GLY A 1 72 ? 4.011 -5.543 -2.767 1.00 92.12 72 GLY A O 1
ATOM 552 N N . GLN A 1 73 ? 4.630 -4.075 -1.172 1.00 92.38 73 GLN A N 1
ATOM 553 C CA . GLN A 1 73 ? 3.810 -4.584 -0.080 1.00 92.38 73 GLN A CA 1
ATOM 554 C C . GLN A 1 73 ? 3.229 -3.409 0.702 1.00 92.38 73 GLN A C 1
ATOM 556 O O . GLN A 1 73 ? 3.931 -2.425 0.953 1.00 92.38 73 GLN A O 1
ATOM 561 N N . SER A 1 74 ? 1.977 -3.536 1.136 1.00 92.12 74 SER A N 1
ATOM 562 C CA . SER A 1 74 ? 1.299 -2.552 1.980 1.00 92.12 74 SER A CA 1
ATOM 563 C C . SER A 1 74 ? 0.704 -3.189 3.234 1.00 92.12 74 SER A C 1
ATOM 565 O O . SER A 1 74 ? 0.477 -4.398 3.321 1.00 92.12 74 SER A O 1
ATOM 567 N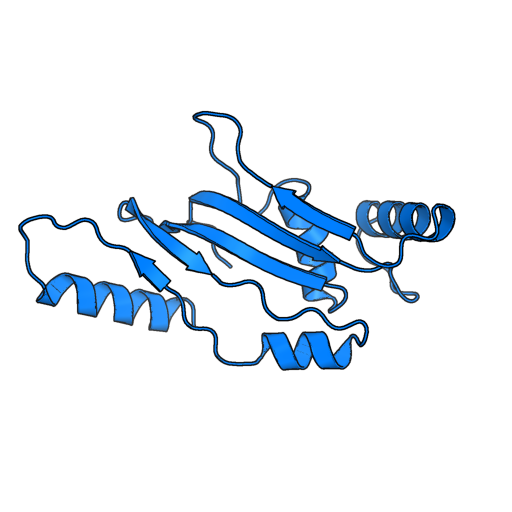 N . GLY A 1 75 ? 0.503 -2.357 4.247 1.00 89.50 75 GLY A N 1
ATOM 568 C CA . GLY A 1 75 ? -0.211 -2.671 5.475 1.00 89.50 75 GLY A CA 1
ATOM 569 C C . GLY A 1 75 ? -0.716 -1.384 6.111 1.00 89.50 75 GLY A C 1
ATOM 570 O O . GLY A 1 75 ? -0.483 -0.290 5.596 1.00 89.50 75 GLY A O 1
ATOM 571 N N . GLY A 1 76 ? -1.402 -1.489 7.240 1.00 88.19 76 GLY A N 1
ATOM 572 C CA . GLY A 1 76 ? -1.9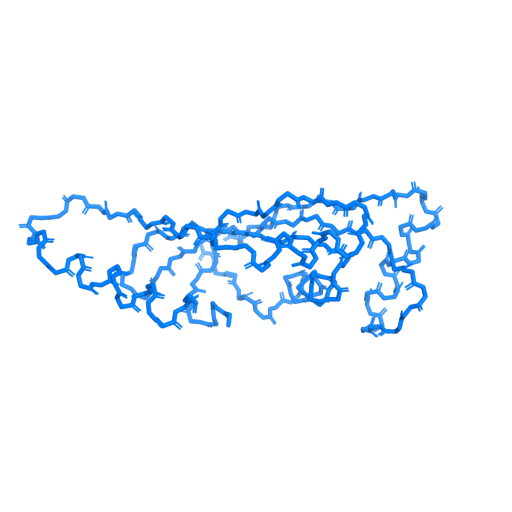56 -0.299 7.862 1.00 88.19 76 GLY A CA 1
ATOM 573 C C . GLY A 1 76 ? -2.665 -0.536 9.180 1.00 88.19 76 GLY A C 1
ATOM 574 O O . GLY A 1 76 ? -2.767 -1.658 9.682 1.00 88.19 76 GLY A O 1
ATOM 575 N N . ARG A 1 77 ? -3.133 0.574 9.736 1.00 87.12 77 ARG A N 1
ATOM 576 C CA . ARG A 1 77 ? -4.021 0.643 10.891 1.00 87.12 77 ARG A CA 1
ATOM 577 C C . ARG A 1 77 ? -5.245 1.443 10.510 1.00 87.12 77 ARG A C 1
ATOM 579 O O . ARG A 1 77 ? -5.115 2.453 9.817 1.00 87.12 77 ARG A O 1
ATOM 586 N N . ALA A 1 78 ? -6.397 0.999 10.969 1.00 84.00 78 ALA A N 1
ATOM 587 C CA . ALA A 1 78 ? -7.658 1.646 10.688 1.00 84.00 78 ALA A CA 1
ATOM 588 C C . ALA A 1 78 ? -8.641 1.436 11.833 1.00 84.00 78 ALA A C 1
ATOM 590 O O . ALA A 1 78 ? -8.510 0.465 12.575 1.00 84.00 78 ALA A O 1
ATOM 591 N N . TYR A 1 79 ? -9.631 2.314 11.931 1.00 80.69 79 TYR A N 1
ATOM 592 C CA . TYR A 1 79 ? -10.802 2.064 12.755 1.00 80.69 79 TYR A CA 1
ATOM 593 C C . TYR A 1 79 ? -11.820 1.242 11.967 1.00 80.69 79 TYR A C 1
ATOM 595 O O . TYR A 1 79 ? -12.093 1.507 10.790 1.00 80.69 79 TYR A O 1
ATOM 603 N N . THR A 1 80 ? -12.348 0.212 12.620 1.00 76.00 80 THR A N 1
ATOM 604 C CA . THR A 1 80 ? -13.523 -0.520 12.148 1.00 76.00 80 THR A CA 1
ATOM 605 C C . THR A 1 80 ? -14.765 0.377 12.243 1.00 76.00 80 THR A C 1
ATOM 607 O O . THR A 1 80 ? -14.739 1.374 12.968 1.00 76.00 80 THR A O 1
ATOM 610 N N . PRO A 1 81 ? -15.871 0.046 11.548 1.00 70.88 81 PRO A N 1
ATOM 611 C CA . PRO A 1 81 ? -17.125 0.794 11.675 1.00 70.88 81 PRO A CA 1
ATOM 612 C C . PRO A 1 81 ? -17.654 0.886 13.115 1.00 70.88 81 PRO A C 1
ATOM 614 O O . PRO A 1 81 ? -18.355 1.839 13.438 1.00 70.88 81 PRO A O 1
ATOM 617 N N . ASP A 1 82 ? -17.285 -0.075 13.965 1.00 70.50 82 ASP A N 1
ATOM 618 C CA . ASP A 1 82 ? -17.690 -0.154 15.370 1.00 70.50 82 ASP A CA 1
ATOM 619 C C . ASP A 1 82 ? -16.779 0.669 16.306 1.00 70.50 82 ASP A C 1
ATOM 621 O O . ASP A 1 82 ? -17.028 0.751 17.504 1.00 70.50 82 ASP A O 1
ATOM 625 N N . GLY A 1 83 ? -15.730 1.307 15.769 1.00 73.25 83 GLY A N 1
ATOM 626 C CA . GLY A 1 83 ? -14.790 2.146 16.520 1.00 73.25 83 GLY A CA 1
ATOM 627 C C . GLY A 1 83 ? -13.530 1.426 17.013 1.00 73.25 83 GLY A C 1
ATOM 628 O O . GLY A 1 83 ? -12.603 2.086 17.477 1.00 73.25 83 GLY A O 1
ATOM 629 N N . ASP A 1 84 ? -13.435 0.103 16.859 1.00 78.88 84 ASP A N 1
ATOM 630 C CA . ASP A 1 84 ? -12.255 -0.663 17.286 1.00 78.88 84 ASP A CA 1
ATOM 631 C C . ASP A 1 84 ? -11.046 -0.435 16.368 1.00 78.88 84 ASP A C 1
ATOM 633 O O . ASP A 1 84 ? -11.187 -0.358 15.142 1.00 78.88 84 ASP A O 1
ATOM 637 N N . GLU A 1 85 ? -9.833 -0.404 16.934 1.00 81.19 85 GLU A N 1
ATOM 638 C CA . GLU A 1 85 ? -8.600 -0.321 16.144 1.00 81.19 85 GLU A CA 1
ATOM 639 C C . GLU A 1 85 ? -8.254 -1.694 15.552 1.00 81.19 85 GLU A C 1
ATOM 641 O O . GLU A 1 85 ? -7.969 -2.667 16.256 1.00 81.19 85 GLU A O 1
ATOM 646 N N . ALA A 1 86 ? -8.188 -1.754 14.226 1.00 81.31 86 ALA A N 1
ATOM 647 C CA . ALA A 1 86 ? -7.728 -2.903 13.474 1.00 81.31 86 ALA A CA 1
ATOM 648 C C . ALA A 1 86 ? -6.358 -2.639 12.841 1.00 81.31 86 ALA A C 1
ATOM 650 O O . ALA A 1 86 ? -6.091 -1.600 12.230 1.00 81.31 86 ALA A O 1
ATOM 651 N N . ARG A 1 87 ? -5.472 -3.631 12.933 1.00 84.31 87 ARG A N 1
ATOM 652 C CA . ARG A 1 87 ? -4.132 -3.604 12.350 1.00 84.31 87 ARG A CA 1
ATOM 653 C C . ARG A 1 87 ? -3.952 -4.732 11.347 1.00 84.31 87 ARG A C 1
ATOM 655 O O . ARG A 1 87 ? -4.010 -5.913 11.693 1.00 84.31 87 ARG A O 1
ATOM 662 N N . VAL A 1 88 ? -3.597 -4.340 10.127 1.00 85.19 88 VAL A N 1
ATOM 663 C CA . VAL A 1 88 ? -3.169 -5.228 9.045 1.00 85.19 88 VAL A CA 1
ATOM 664 C C . VAL A 1 88 ? -1.645 -5.131 8.923 1.00 85.19 88 VAL A C 1
ATOM 666 O O . VAL A 1 88 ? -1.127 -4.100 8.480 1.00 85.19 88 VAL A O 1
ATOM 669 N N . PRO A 1 89 ? -0.880 -6.155 9.342 1.00 85.12 89 PRO A N 1
ATOM 670 C CA . PRO A 1 89 ? 0.572 -6.114 9.230 1.00 85.12 89 PRO A CA 1
ATOM 671 C C . PRO A 1 89 ? 1.005 -6.092 7.759 1.00 85.12 89 PRO A C 1
ATOM 673 O O . PRO A 1 89 ? 0.504 -6.863 6.941 1.00 85.12 89 PRO A O 1
ATOM 676 N N . LYS A 1 90 ? 1.974 -5.226 7.437 1.00 89.50 90 LYS A N 1
ATOM 677 C CA . LYS A 1 90 ? 2.623 -5.208 6.122 1.00 89.50 90 LYS A CA 1
ATOM 678 C C . LYS A 1 90 ? 3.438 -6.498 5.937 1.00 89.50 90 LYS A C 1
ATOM 680 O O . LYS A 1 90 ? 4.280 -6.777 6.798 1.00 89.50 90 LYS A O 1
ATOM 685 N N . PRO A 1 91 ? 3.233 -7.260 4.849 1.00 89.50 91 PRO A N 1
ATOM 686 C CA . PRO A 1 91 ? 4.036 -8.442 4.556 1.00 89.50 91 PRO A CA 1
ATOM 687 C C . PRO A 1 91 ? 5.512 -8.110 4.322 1.00 89.50 91 PRO A C 1
ATOM 689 O O . PRO A 1 91 ? 5.887 -6.957 4.079 1.00 89.50 91 PRO A O 1
ATOM 692 N N . LYS A 1 92 ? 6.372 -9.132 4.372 1.00 90.56 92 LYS A N 1
ATOM 693 C CA . LYS A 1 92 ? 7.787 -8.953 4.043 1.00 90.56 92 LYS A CA 1
ATOM 694 C C . LYS A 1 92 ? 7.923 -8.576 2.567 1.00 90.56 92 LYS A C 1
ATOM 696 O O . LYS A 1 92 ? 7.405 -9.255 1.688 1.00 90.56 92 LYS A O 1
ATOM 701 N N . PHE A 1 93 ? 8.644 -7.494 2.299 1.00 93.00 93 PHE A N 1
ATOM 702 C CA . PHE A 1 93 ? 8.947 -7.088 0.934 1.00 93.00 93 PHE A CA 1
ATOM 703 C C . PHE A 1 93 ? 10.112 -7.905 0.364 1.00 93.00 93 PHE A C 1
ATOM 705 O O . PHE A 1 93 ? 11.125 -8.130 1.035 1.00 93.00 93 PHE A O 1
ATOM 712 N N . HIS A 1 94 ? 9.977 -8.302 -0.898 1.00 91.62 94 HIS A N 1
ATOM 713 C CA . HIS A 1 94 ? 11.002 -8.968 -1.684 1.00 91.62 94 HIS A CA 1
ATOM 714 C C . HIS A 1 94 ? 11.256 -8.197 -2.982 1.00 91.62 94 HIS A C 1
ATOM 716 O O . HIS A 1 94 ? 10.341 -7.658 -3.596 1.00 91.62 94 HIS A O 1
ATOM 722 N N . MET A 1 95 ? 12.508 -8.183 -3.450 1.00 89.38 95 MET A N 1
ATOM 723 C CA . MET A 1 95 ? 12.816 -7.608 -4.767 1.00 89.38 95 MET A CA 1
ATOM 724 C C . MET A 1 95 ? 12.190 -8.430 -5.899 1.00 89.38 95 MET A C 1
ATOM 726 O O . MET A 1 95 ? 11.880 -7.888 -6.951 1.00 89.38 95 MET A O 1
ATOM 730 N N . ASP A 1 96 ? 11.990 -9.727 -5.695 1.00 88.88 96 ASP A N 1
ATOM 731 C CA . ASP A 1 96 ? 11.348 -10.614 -6.659 1.00 88.88 96 ASP A CA 1
ATOM 732 C C . ASP A 1 96 ? 9.816 -10.461 -6.615 1.00 88.88 96 ASP A C 1
ATOM 734 O O . ASP A 1 96 ? 9.187 -10.669 -5.574 1.00 88.88 96 ASP A O 1
ATOM 738 N N . LYS A 1 97 ? 9.227 -10.134 -7.772 1.00 89.12 97 LYS A N 1
ATOM 739 C CA . LYS A 1 97 ? 7.782 -9.963 -7.973 1.00 89.12 97 LYS A CA 1
ATOM 740 C C . LYS A 1 97 ? 6.990 -11.221 -7.598 1.00 89.12 97 LYS A C 1
ATOM 742 O O . LYS A 1 97 ? 5.961 -11.121 -6.935 1.00 89.12 97 LYS A O 1
ATOM 747 N N . ALA A 1 98 ? 7.471 -12.405 -7.983 1.00 90.06 98 ALA A N 1
ATOM 748 C CA . ALA A 1 98 ? 6.788 -13.668 -7.703 1.00 90.06 98 ALA A CA 1
ATOM 749 C C . ALA A 1 98 ? 6.765 -13.962 -6.198 1.00 90.06 98 ALA A C 1
ATOM 751 O O . ALA A 1 98 ? 5.755 -14.417 -5.665 1.00 90.06 98 ALA A O 1
ATOM 752 N N . LYS A 1 99 ? 7.847 -13.619 -5.488 1.00 90.06 99 LYS A N 1
ATOM 753 C CA . LYS A 1 99 ? 7.897 -13.738 -4.024 1.00 90.06 99 LYS A CA 1
ATOM 754 C C . LYS A 1 99 ? 6.938 -12.770 -3.340 1.00 90.06 99 LYS A C 1
ATOM 756 O O . LYS A 1 99 ? 6.340 -13.148 -2.342 1.00 90.06 99 LYS A O 1
ATOM 761 N N . ASN A 1 100 ? 6.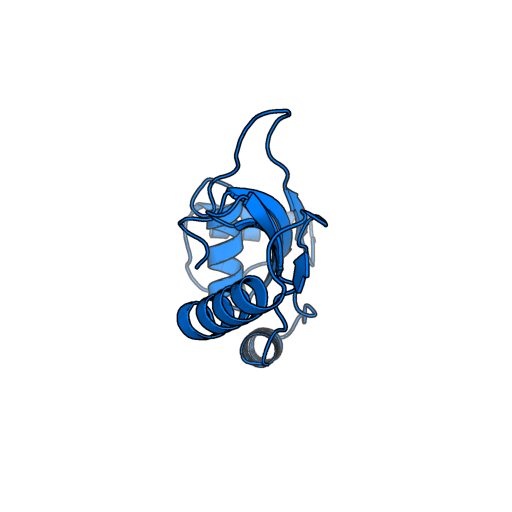748 -11.562 -3.875 1.00 89.06 100 ASN A N 1
ATOM 762 C CA . ASN A 1 100 ? 5.751 -10.634 -3.336 1.00 89.06 100 ASN A CA 1
ATOM 763 C C . ASN A 1 100 ? 4.319 -11.157 -3.493 1.00 89.06 100 ASN A C 1
ATOM 765 O O . ASN A 1 100 ? 3.537 -11.038 -2.550 1.00 89.06 100 ASN A O 1
ATOM 769 N N . PHE A 1 101 ? 3.980 -11.764 -4.635 1.00 88.38 101 PHE A N 1
ATOM 770 C CA . PHE A 1 101 ? 2.674 -12.408 -4.807 1.00 88.38 101 PHE A CA 1
ATOM 771 C C . PHE A 1 101 ? 2.484 -13.571 -3.835 1.00 88.38 101 PHE A C 1
ATOM 773 O O . PHE A 1 101 ? 1.496 -13.588 -3.106 1.00 88.38 101 PHE A O 1
ATOM 780 N N . ALA A 1 102 ? 3.469 -14.467 -3.745 1.00 88.75 102 ALA A N 1
ATOM 781 C CA . ALA A 1 102 ? 3.421 -15.594 -2.820 1.00 88.75 102 ALA A CA 1
ATOM 782 C C . ALA A 1 102 ? 3.300 -15.141 -1.354 1.00 88.75 102 ALA A C 1
ATOM 784 O O . ALA A 1 102 ? 2.577 -15.748 -0.572 1.00 88.75 102 ALA A O 1
ATOM 785 N N . GLU A 1 103 ? 3.979 -14.058 -0.962 1.00 87.19 103 GLU A N 1
ATOM 786 C CA . GLU A 1 103 ? 3.872 -13.508 0.393 1.00 87.19 103 GLU A CA 1
ATOM 787 C C . GLU A 1 103 ? 2.484 -12.913 0.669 1.00 87.19 103 GLU A C 1
ATOM 789 O O . GLU A 1 103 ? 2.000 -12.967 1.798 1.00 87.19 103 GLU A O 1
ATOM 794 N N . ARG A 1 104 ? 1.826 -12.367 -0.359 1.00 82.19 104 ARG A N 1
ATOM 795 C CA . ARG A 1 104 ? 0.484 -11.785 -0.256 1.00 82.19 104 ARG A CA 1
ATOM 796 C C . ARG A 1 104 ? -0.613 -12.841 -0.130 1.00 82.19 104 ARG A C 1
ATOM 798 O O . ARG A 1 104 ? -1.617 -12.581 0.526 1.00 82.19 104 ARG A O 1
ATOM 805 N N . GLU A 1 105 ? -0.412 -14.002 -0.745 1.00 82.12 105 GLU A N 1
ATOM 806 C CA . GLU A 1 105 ? -1.326 -15.151 -0.674 1.00 82.12 105 GLU A CA 1
ATOM 807 C C . GLU A 1 105 ? -1.277 -15.872 0.679 1.00 82.12 105 GLU A C 1
ATOM 809 O O . GLU A 1 105 ? -2.193 -16.622 1.017 1.00 82.12 105 GLU A O 1
ATOM 814 N N . LYS A 1 106 ? -0.233 -15.645 1.487 1.00 82.12 106 LYS A N 1
ATOM 815 C CA . LYS A 1 106 ? -0.149 -16.235 2.826 1.00 82.12 106 LYS A CA 1
ATOM 816 C C . LYS A 1 106 ? -1.285 -15.718 3.719 1.00 82.12 106 LYS A C 1
ATOM 818 O O . LYS A 1 106 ? -1.555 -14.514 3.715 1.00 82.12 106 LYS A O 1
ATOM 823 N N . PRO A 1 107 ? -1.894 -16.582 4.555 1.00 76.00 107 PRO A N 1
ATOM 824 C CA . PRO A 1 107 ? -2.883 -16.154 5.536 1.00 76.00 107 PRO A CA 1
ATOM 825 C C . PRO A 1 107 ? -2.312 -15.065 6.444 1.00 76.00 107 PRO A C 1
ATOM 827 O O . PRO A 1 107 ? -1.224 -15.212 7.009 1.00 76.00 107 PRO A O 1
ATOM 830 N N . ARG A 1 108 ? -3.051 -13.965 6.595 1.00 72.56 108 ARG A N 1
ATOM 831 C CA . ARG A 1 108 ? -2.660 -12.835 7.442 1.00 72.56 108 ARG A CA 1
ATOM 832 C C . ARG A 1 108 ? -3.579 -12.762 8.648 1.00 72.56 108 ARG A C 1
ATOM 834 O O . ARG A 1 108 ? -4.796 -12.781 8.514 1.00 72.56 108 ARG A O 1
ATOM 841 N N . PHE A 1 109 ? -2.982 -12.632 9.828 1.00 74.50 109 PHE A N 1
ATOM 842 C CA . PHE A 1 109 ? -3.738 -12.396 11.051 1.00 74.50 109 PHE A CA 1
ATOM 843 C C . PHE A 1 109 ? -4.073 -10.910 11.162 1.00 74.50 109 PHE A C 1
ATOM 845 O O . PHE A 1 109 ? -3.183 -10.073 11.342 1.00 74.50 109 PHE A O 1
ATOM 852 N N . LEU A 1 110 ? -5.363 -10.597 11.063 1.00 75.00 110 LEU A N 1
ATOM 853 C CA . LEU A 1 110 ? -5.901 -9.302 11.450 1.00 75.00 110 LEU A CA 1
ATOM 854 C C . LEU A 1 110 ? -5.866 -9.206 12.979 1.00 75.00 110 LEU A C 1
ATOM 856 O O . LEU A 1 110 ? -6.383 -10.084 13.669 1.00 75.00 110 LEU A O 1
ATOM 860 N N . LYS A 1 111 ? -5.238 -8.156 13.512 1.00 77.06 111 LYS A N 1
ATOM 861 C CA . LYS A 1 111 ? -5.273 -7.871 14.951 1.00 77.06 111 LYS A CA 1
ATOM 862 C C . LYS A 1 111 ? -6.313 -6.792 15.201 1.00 77.06 111 LYS A C 1
ATOM 864 O O . LYS A 1 111 ? -6.164 -5.706 14.653 1.00 77.06 111 LYS A O 1
ATOM 869 N N . ILE A 1 112 ? -7.323 -7.094 16.006 1.00 74.12 112 ILE A N 1
ATOM 870 C CA . ILE A 1 112 ? -8.345 -6.139 16.445 1.00 74.12 112 ILE A CA 1
ATOM 871 C C . ILE A 1 112 ? -8.119 -5.904 17.937 1.00 74.12 112 ILE A C 1
ATOM 873 O O . ILE A 1 112 ? -7.939 -6.869 18.684 1.00 74.12 112 ILE A O 1
ATOM 877 N N . MET A 1 113 ? -8.048 -4.641 18.344 1.00 74.12 113 MET A N 1
ATOM 878 C CA . MET A 1 113 ? -7.930 -4.231 19.739 1.00 74.12 113 MET A CA 1
ATOM 879 C C . MET A 1 113 ? -9.265 -3.637 20.175 1.00 74.12 113 MET A C 1
ATOM 881 O O . MET A 1 113 ? -9.760 -2.725 19.522 1.00 74.12 113 MET A O 1
ATOM 885 N N . PHE A 1 114 ? -9.813 -4.170 21.264 1.00 72.69 114 PHE A N 1
ATOM 886 C CA . PHE A 1 114 ? -11.048 -3.701 21.887 1.00 72.69 114 PHE A CA 1
ATOM 887 C C . PHE A 1 114 ? -10.686 -2.919 23.150 1.00 72.69 114 PHE A C 1
ATOM 889 O O . PHE A 1 114 ? -9.784 -3.338 23.880 1.00 72.69 114 PHE A O 1
ATOM 896 N N . GLU A 1 115 ? -11.382 -1.819 23.427 1.00 63.53 115 GLU A N 1
ATOM 897 C CA . GLU A 1 115 ? -11.313 -1.183 24.745 1.00 63.53 115 GLU A CA 1
ATOM 898 C C . GLU A 1 115 ? -12.118 -2.005 25.766 1.00 63.53 115 GLU A C 1
ATOM 900 O O . GLU A 1 115 ? -13.158 -2.591 25.446 1.00 63.53 115 GLU A O 1
ATOM 905 N N . ASP A 1 116 ? -11.631 -2.083 27.007 1.00 56.03 116 ASP A N 1
ATOM 906 C CA . ASP A 1 116 ? -12.305 -2.799 28.094 1.00 56.03 116 ASP A CA 1
ATOM 907 C C . ASP A 1 116 ? -13.540 -2.011 28.572 1.00 56.03 116 ASP A C 1
ATOM 909 O O . ASP A 1 116 ? -13.514 -1.320 29.586 1.00 56.03 116 ASP A O 1
ATOM 913 N N . GLY A 1 117 ? -14.631 -2.101 27.807 1.00 51.19 117 GLY A N 1
ATOM 914 C CA . GLY A 1 117 ? -15.985 -1.736 28.234 1.00 51.19 117 GLY A CA 1
ATOM 915 C C . GLY A 1 117 ? -16.737 -2.943 28.806 1.00 51.19 117 GLY A C 1
ATOM 916 O O . GLY A 1 117 ? -16.532 -4.064 28.347 1.00 51.19 117 GLY A O 1
ATOM 917 N N . ASP A 1 118 ? -17.611 -2.716 29.784 1.00 51.00 118 ASP A N 1
ATOM 918 C CA . ASP A 1 118 ? -18.266 -3.701 30.674 1.00 51.00 118 ASP A CA 1
ATOM 919 C C . ASP A 1 118 ? -19.240 -4.700 29.990 1.00 51.00 118 ASP A C 1
ATOM 921 O O . ASP A 1 118 ? -19.873 -5.526 30.644 1.00 51.00 118 ASP A O 1
ATOM 925 N N . ASP A 1 119 ? -19.344 -4.690 28.658 1.00 54.31 119 ASP A N 1
ATOM 926 C CA . ASP A 1 119 ? -20.338 -5.466 27.916 1.00 54.31 119 ASP A CA 1
ATOM 927 C C . ASP A 1 119 ? -19.721 -6.653 27.147 1.00 54.31 119 ASP A C 1
ATOM 929 O O . ASP A 1 119 ? -19.207 -6.535 26.033 1.00 54.31 119 ASP A O 1
ATOM 933 N N . GLY A 1 120 ? -19.818 -7.836 27.763 1.00 51.47 120 GLY A N 1
ATOM 934 C CA . GLY A 1 120 ? -20.045 -9.126 27.097 1.00 51.47 120 GLY A CA 1
ATOM 935 C C . GLY A 1 120 ? -18.970 -9.657 26.136 1.00 51.47 120 GLY A C 1
ATOM 936 O O . GLY A 1 120 ? -19.045 -9.481 24.919 1.00 51.47 120 GLY A O 1
ATOM 937 N N . ALA A 1 121 ? -18.062 -10.491 26.656 1.00 53.66 121 ALA A N 1
ATOM 938 C CA . ALA A 1 121 ? -17.050 -11.242 25.893 1.00 53.66 121 ALA A CA 1
ATOM 939 C C . ALA A 1 121 ? -17.599 -12.096 24.719 1.00 53.66 121 ALA A C 1
ATOM 941 O O . ALA A 1 121 ? -16.852 -12.441 23.802 1.00 53.66 121 ALA A O 1
ATOM 942 N N . THR A 1 122 ? -18.893 -12.430 24.722 1.00 53.28 122 THR A N 1
ATOM 943 C CA . THR A 1 122 ? -19.552 -13.258 23.698 1.00 53.28 122 THR A CA 1
ATOM 944 C C . THR A 1 122 ? -19.818 -12.495 22.393 1.00 53.28 122 THR A C 1
ATOM 946 O O . THR A 1 122 ? -19.647 -13.065 21.319 1.00 53.28 122 THR A O 1
ATOM 949 N N . SER A 1 123 ? -20.132 -11.195 22.466 1.00 58.12 123 SER A N 1
ATOM 950 C CA . SER A 1 123 ? -20.395 -10.344 21.288 1.00 58.12 123 SER A CA 1
ATOM 951 C C . SER A 1 123 ? -19.118 -10.090 20.470 1.00 58.12 123 SER A C 1
ATOM 953 O O . SER A 1 123 ? -19.088 -10.222 19.245 1.00 58.12 123 SER A O 1
ATOM 955 N N . ARG A 1 124 ? -17.993 -9.848 21.157 1.00 58.19 124 ARG A N 1
ATOM 956 C CA . ARG A 1 124 ? -16.698 -9.527 20.525 1.00 58.19 124 ARG A CA 1
ATOM 957 C C . ARG A 1 124 ? -16.125 -10.677 19.689 1.00 58.19 124 ARG A C 1
ATOM 959 O O . ARG A 1 124 ? -15.496 -10.444 18.657 1.00 58.19 124 ARG A O 1
ATOM 966 N N . GLN A 1 125 ? -16.354 -11.929 20.095 1.00 60.41 125 GLN A N 1
ATOM 967 C CA . GLN A 1 125 ? -15.901 -13.106 19.340 1.00 60.41 125 GLN A CA 1
ATOM 968 C C . GLN A 1 125 ? -16.710 -13.333 18.056 1.00 60.41 125 GLN A C 1
ATOM 970 O O . GLN A 1 125 ? -16.149 -13.784 17.053 1.00 60.41 125 GLN A O 1
ATOM 975 N N . GLU A 1 126 ? -18.003 -13.006 18.058 1.00 56.38 126 GLU A N 1
ATOM 976 C CA . GLU A 1 126 ? -18.847 -13.061 16.860 1.00 56.38 126 GLU A CA 1
ATOM 977 C C . GLU A 1 126 ? -18.490 -11.951 15.867 1.00 56.38 126 GLU A C 1
ATOM 979 O O . GLU A 1 126 ? -18.399 -12.219 14.666 1.00 56.38 126 GLU A O 1
ATOM 984 N N . ILE A 1 127 ? -18.168 -10.750 16.355 1.00 58.34 127 ILE A N 1
ATOM 985 C CA . ILE A 1 127 ? -17.682 -9.632 15.531 1.00 58.34 127 ILE A CA 1
ATOM 986 C C . ILE A 1 127 ? -16.327 -9.979 14.900 1.00 58.34 127 ILE A C 1
ATOM 988 O O . ILE A 1 127 ? -16.171 -9.892 13.681 1.00 58.34 127 ILE A O 1
ATOM 992 N N . ALA A 1 128 ? -15.370 -10.490 15.683 1.00 59.72 128 ALA A N 1
ATOM 993 C CA . ALA A 1 128 ? -14.072 -10.925 15.163 1.00 59.72 128 ALA A CA 1
ATOM 994 C C . ALA A 1 128 ? -14.208 -12.050 14.119 1.00 59.72 128 ALA A C 1
ATOM 996 O O . ALA A 1 128 ? -13.555 -12.011 13.075 1.00 59.72 128 ALA A O 1
ATOM 997 N N . ARG A 1 129 ? -15.093 -13.034 14.346 1.00 56.06 129 ARG A N 1
ATOM 998 C CA . ARG A 1 129 ? -15.388 -14.091 13.360 1.00 56.06 129 ARG A CA 1
ATOM 999 C C . ARG A 1 129 ? -16.038 -13.542 12.094 1.00 56.06 129 ARG A C 1
ATOM 1001 O O . ARG A 1 129 ? -15.706 -14.004 11.006 1.00 56.06 129 ARG A O 1
ATOM 1008 N N . THR A 1 130 ? -16.927 -12.563 12.217 1.00 48.72 130 THR A N 1
ATOM 1009 C CA . THR A 1 130 ? -17.600 -11.933 11.073 1.00 48.72 130 THR A CA 1
ATOM 1010 C C . THR A 1 130 ? -16.616 -11.104 10.249 1.00 48.72 130 THR A C 1
ATOM 1012 O O . THR A 1 130 ? -16.603 -11.218 9.026 1.00 48.72 130 THR A O 1
ATOM 1015 N N . LEU A 1 131 ? -15.705 -10.373 10.898 1.00 54.03 131 LEU A N 1
ATOM 1016 C CA . LEU A 1 131 ? -14.633 -9.627 10.235 1.00 54.03 131 LEU A CA 1
ATOM 1017 C C . LEU A 1 131 ? -13.633 -10.558 9.530 1.00 54.03 131 LEU A C 1
ATOM 1019 O O . LEU A 1 131 ? -13.238 -10.286 8.400 1.00 54.03 131 LEU A O 1
ATOM 1023 N N . ILE A 1 132 ? -13.283 -11.700 10.129 1.00 57.56 132 ILE A N 1
ATOM 1024 C CA . ILE A 1 132 ? -12.443 -12.717 9.472 1.00 57.56 132 ILE A CA 1
ATOM 1025 C C . ILE A 1 132 ? -13.170 -13.347 8.273 1.00 57.56 132 ILE A C 1
ATOM 1027 O O . ILE A 1 132 ? -12.543 -13.615 7.256 1.00 57.56 132 ILE A O 1
ATOM 1031 N N . LYS A 1 133 ? -14.487 -13.573 8.359 1.00 43.69 133 LYS A N 1
ATOM 1032 C CA . LYS A 1 133 ? -15.269 -14.232 7.299 1.00 43.69 133 LYS A CA 1
ATOM 1033 C C . LYS A 1 133 ? -15.613 -13.310 6.122 1.00 43.69 133 LYS A C 1
ATOM 1035 O O . LYS A 1 133 ? -15.765 -13.800 5.010 1.00 43.69 133 LYS A O 1
ATOM 1040 N N . PHE A 1 134 ? -15.755 -12.004 6.353 1.00 38.38 134 PHE A N 1
ATOM 1041 C CA . PHE A 1 134 ? -16.043 -11.020 5.300 1.00 38.38 134 PHE A CA 1
ATOM 1042 C C . PHE A 1 134 ? -14.789 -10.440 4.632 1.00 38.38 134 PHE A C 1
ATOM 1044 O O . PHE A 1 134 ? -14.880 -9.968 3.500 1.00 38.38 134 PHE A O 1
ATOM 1051 N N . TYR A 1 135 ? -13.640 -10.447 5.316 1.00 44.72 135 TYR A N 1
ATOM 1052 C CA . TYR A 1 135 ? -12.413 -9.791 4.844 1.00 44.72 135 TYR A CA 1
ATOM 1053 C C . TYR A 1 135 ? -11.189 -10.723 4.744 1.00 44.72 135 TYR A C 1
ATOM 1055 O O . TYR A 1 135 ? -10.104 -10.238 4.409 1.00 44.72 135 TYR A O 1
ATOM 1063 N N . GLY A 1 136 ? -11.351 -12.015 5.056 1.00 39.69 136 GLY A N 1
ATOM 1064 C CA . GLY A 1 136 ? -10.355 -13.078 4.868 1.00 39.69 136 GLY A CA 1
ATOM 1065 C C . GLY A 1 136 ? -10.359 -13.677 3.470 1.00 39.69 136 GLY A C 1
ATOM 1066 O O . GLY A 1 136 ? -11.429 -13.672 2.824 1.00 39.69 136 GLY A O 1
#